Protein AF-A0A814FUT7-F1 (afdb_monomer_lite)

Sequence (110 aa):
MKNKDRQLMIMLFIQVSSITLLSLPVSVLRVYSISTMTIVKSIQRQQIEQFLGVLLNVLSLMITGSSFFLFTLTGTIFREELKRLIFKCLPMKYTNNATAVSKTRKQEAT

Secondary structure (DSSP, 8-state):
--HHHHHHHHHHHHHHHHHHHHHHHHHHHHHHHHHTTTS---HHHHHHHHHHHHHHHHHHHHHHHHHHHHHHHH-HHHHHHHHHHHHHHTT-----GGGTHHHHTTTS--

Radius of gyration: 26.71 Å; chains: 1; bounding box: 76×21×68 Å

Structure (mmCIF, N/CA/C/O backbone):
data_AF-A0A814FUT7-F1
#
_entry.id   AF-A0A814FUT7-F1
#
loop_
_atom_site.group_PDB
_atom_site.id
_atom_site.type_symbol
_atom_site.label_atom_id
_atom_site.label_alt_id
_atom_site.label_comp_id
_atom_site.label_asym_id
_atom_site.label_entity_id
_atom_site.label_seq_id
_atom_site.pdbx_PDB_ins_code
_atom_site.Cartn_x
_atom_site.Cartn_y
_atom_site.Cartn_z
_atom_site.occupancy
_atom_site.B_iso_or_equiv
_atom_site.auth_seq_id
_atom_site.auth_comp_id
_atom_site.auth_asym_id
_atom_site.auth_atom_id
_atom_site.pdbx_PDB_model_num
ATOM 1 N N . MET A 1 1 ? -9.023 -3.782 31.998 1.00 50.94 1 MET A N 1
ATOM 2 C CA . MET A 1 1 ? -9.070 -3.020 30.727 1.00 50.94 1 MET A CA 1
ATOM 3 C C . MET A 1 1 ? -10.365 -3.375 30.017 1.00 50.94 1 MET A C 1
ATOM 5 O O . MET A 1 1 ? -10.698 -4.553 29.957 1.00 50.94 1 MET A O 1
ATOM 9 N N . LYS A 1 2 ? -11.161 -2.379 29.617 1.00 62.44 2 LYS A N 1
ATOM 10 C CA . LYS A 1 2 ? -12.531 -2.591 29.125 1.00 62.44 2 LYS A CA 1
ATOM 11 C C . LYS A 1 2 ? -12.468 -3.220 27.729 1.00 62.44 2 LYS A C 1
ATOM 13 O O . LYS A 1 2 ? -11.643 -2.824 26.918 1.00 62.44 2 LYS A O 1
ATOM 18 N N . ASN A 1 3 ? -13.353 -4.170 27.421 1.00 67.25 3 ASN A N 1
ATOM 19 C CA . ASN A 1 3 ? -13.377 -4.913 26.147 1.00 67.25 3 ASN A CA 1
ATOM 20 C C . ASN A 1 3 ? -13.335 -4.029 24.877 1.00 67.25 3 ASN A C 1
ATOM 22 O O . ASN A 1 3 ? -12.862 -4.489 23.839 1.00 67.25 3 ASN A O 1
ATOM 26 N N . LYS A 1 4 ? -13.769 -2.761 24.966 1.00 66.69 4 LYS A N 1
ATOM 27 C CA . LYS A 1 4 ? -13.654 -1.766 23.884 1.00 66.69 4 LYS A CA 1
ATOM 28 C C . LYS A 1 4 ? -12.199 -1.435 23.537 1.00 66.69 4 LYS A C 1
ATOM 30 O O . LYS A 1 4 ? -11.878 -1.393 22.357 1.00 66.69 4 LYS A O 1
ATOM 35 N N . ASP A 1 5 ? -11.319 -1.284 24.526 1.00 73.75 5 ASP A N 1
ATOM 36 C CA . ASP A 1 5 ? -9.912 -0.914 24.306 1.00 73.75 5 ASP A CA 1
ATOM 37 C C . ASP A 1 5 ? -9.171 -2.021 23.546 1.00 73.75 5 ASP A C 1
ATOM 39 O O . ASP A 1 5 ? -8.411 -1.763 22.617 1.00 73.75 5 ASP A O 1
ATOM 43 N N . ARG A 1 6 ? -9.460 -3.283 23.891 1.00 76.81 6 ARG A N 1
ATOM 44 C CA . ARG A 1 6 ? -8.895 -4.462 23.222 1.00 76.81 6 ARG A CA 1
ATOM 45 C C . ARG A 1 6 ? -9.345 -4.566 21.763 1.00 76.81 6 ARG A C 1
ATOM 47 O O . ARG A 1 6 ? -8.533 -4.894 20.906 1.00 76.81 6 ARG A O 1
ATOM 54 N N . GLN A 1 7 ? -10.613 -4.284 21.469 1.00 69.88 7 GLN A N 1
ATOM 55 C CA . GLN A 1 7 ? -11.107 -4.290 20.088 1.00 69.88 7 GLN A CA 1
ATOM 56 C C . GLN A 1 7 ? -10.504 -3.161 19.255 1.00 69.88 7 GLN A C 1
ATOM 58 O O . GLN A 1 7 ? -10.109 -3.393 18.116 1.00 69.88 7 GLN A O 1
ATOM 63 N N . LEU A 1 8 ? -10.377 -1.968 19.839 1.00 72.81 8 LEU A N 1
ATOM 64 C CA . LEU A 1 8 ? -9.735 -0.826 19.192 1.00 72.81 8 LEU A CA 1
ATOM 65 C C . LEU A 1 8 ? -8.269 -1.134 18.863 1.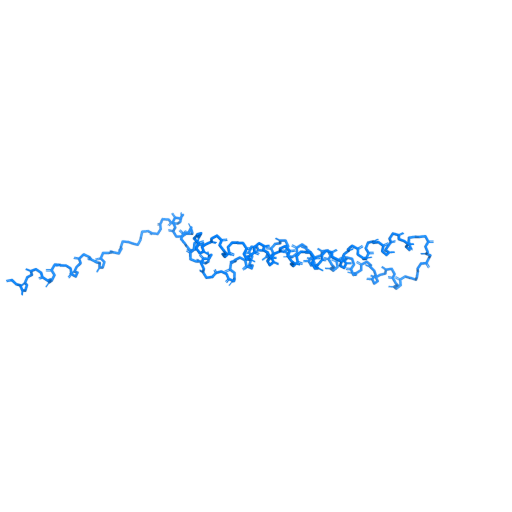00 72.81 8 LEU A C 1
ATOM 67 O O . LEU A 1 8 ? -7.813 -0.849 17.760 1.00 72.81 8 LEU A O 1
ATOM 71 N N . MET A 1 9 ? -7.560 -1.796 19.781 1.00 75.25 9 MET A N 1
ATOM 72 C CA . MET A 1 9 ? -6.161 -2.180 19.597 1.00 75.25 9 MET A CA 1
ATOM 73 C C . MET A 1 9 ? -5.977 -3.262 18.518 1.00 75.25 9 MET A C 1
ATOM 75 O O . MET A 1 9 ? -5.115 -3.116 17.6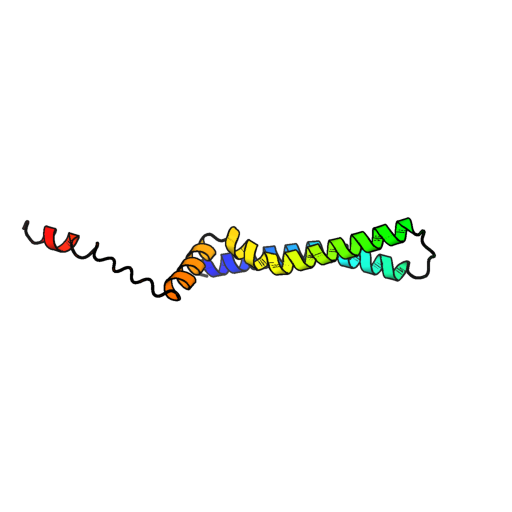55 1.00 75.25 9 MET A O 1
ATOM 79 N N . ILE A 1 10 ? -6.814 -4.311 18.511 1.00 77.62 10 ILE A N 1
ATOM 80 C CA . ILE A 1 10 ? -6.804 -5.351 17.458 1.00 77.62 10 ILE A CA 1
ATOM 81 C C . ILE A 1 10 ? -7.071 -4.725 16.090 1.00 77.62 10 ILE A C 1
ATOM 83 O O . ILE A 1 10 ? -6.451 -5.086 15.092 1.00 77.62 10 ILE A O 1
ATOM 87 N N . MET A 1 11 ? -7.980 -3.759 16.046 1.00 72.69 11 MET A N 1
ATOM 88 C CA . MET A 1 11 ? -8.321 -3.093 14.809 1.00 72.69 11 MET A CA 1
ATOM 89 C C . MET A 1 11 ? -7.172 -2.246 14.252 1.00 72.69 11 MET A C 1
ATOM 91 O O . MET A 1 11 ? -6.848 -2.340 13.067 1.00 72.69 11 MET A O 1
ATOM 95 N N . LEU A 1 12 ? -6.528 -1.467 15.118 1.00 77.31 12 LEU A N 1
ATOM 96 C CA . LEU A 1 12 ? -5.342 -0.690 14.770 1.00 77.31 12 LEU A CA 1
ATOM 97 C C . LEU A 1 12 ? -4.216 -1.608 14.285 1.00 77.31 12 LEU A C 1
ATOM 99 O O . LEU A 1 12 ? -3.549 -1.307 13.300 1.00 77.31 12 LEU A O 1
ATOM 103 N N . PHE A 1 13 ? -4.061 -2.770 14.918 1.00 79.50 13 PHE A N 1
ATOM 104 C CA . PHE A 1 13 ? -3.076 -3.770 14.525 1.00 79.50 13 PHE A CA 1
ATOM 105 C C . PHE A 1 13 ? -3.326 -4.328 13.115 1.00 79.50 13 PHE A C 1
ATOM 107 O O . PHE A 1 13 ? -2.391 -4.412 12.318 1.00 79.50 13 PHE A O 1
ATOM 114 N N . ILE A 1 14 ? -4.576 -4.660 12.771 1.00 79.88 14 ILE A N 1
ATOM 115 C CA . ILE A 1 14 ? -4.945 -5.129 11.423 1.00 79.88 14 ILE A CA 1
ATOM 116 C C . ILE A 1 14 ? -4.686 -4.038 10.378 1.00 79.88 14 ILE A C 1
ATOM 118 O O . ILE A 1 14 ? -4.142 -4.323 9.308 1.00 79.88 14 ILE A O 1
ATOM 122 N N . GLN A 1 15 ? -5.041 -2.791 10.692 1.00 79.56 15 GLN A N 1
ATOM 123 C CA .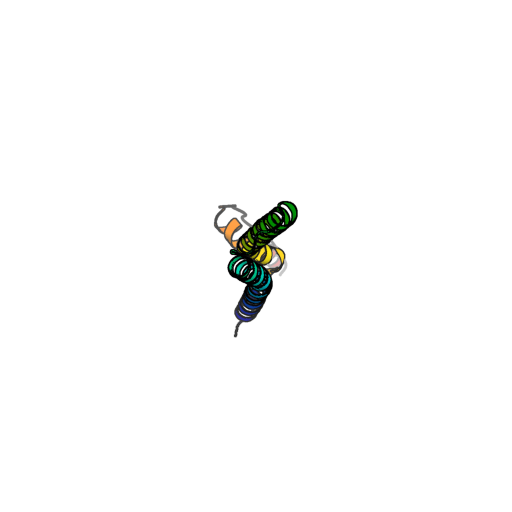 GLN A 1 15 ? -4.830 -1.653 9.802 1.00 79.56 15 GLN A CA 1
ATOM 124 C C . GLN A 1 15 ? -3.339 -1.416 9.540 1.00 79.56 15 GLN A C 1
ATOM 126 O O . GLN A 1 15 ? -2.926 -1.355 8.384 1.00 79.56 15 GLN A O 1
ATOM 131 N N . VAL A 1 16 ? -2.525 -1.342 10.597 1.00 81.44 16 VAL A N 1
ATOM 132 C CA . VAL A 1 16 ? -1.072 -1.157 10.482 1.00 81.44 16 VAL A CA 1
ATOM 133 C C . VAL A 1 16 ? -0.446 -2.318 9.712 1.00 81.44 16 VAL A C 1
ATOM 135 O O . VAL A 1 16 ? 0.288 -2.076 8.762 1.00 81.44 16 VAL A O 1
ATOM 138 N N . SER A 1 17 ? -0.808 -3.565 10.030 1.00 80.81 17 SER A N 1
ATOM 139 C CA . SER A 1 17 ? -0.287 -4.747 9.327 1.00 80.81 17 SER A CA 1
ATOM 140 C C . SER A 1 17 ? -0.619 -4.727 7.833 1.00 80.81 17 SER A C 1
ATOM 142 O O . SER A 1 17 ? 0.238 -5.015 7.000 1.00 80.81 17 SER A O 1
ATOM 144 N N . SER A 1 18 ? -1.845 -4.337 7.476 1.00 77.88 18 SER A N 1
ATOM 145 C CA . SER A 1 18 ? -2.277 -4.246 6.076 1.00 77.88 18 SER A CA 1
ATOM 146 C C . SER A 1 18 ? -1.528 -3.143 5.325 1.00 77.88 18 SER A C 1
ATOM 148 O O . SER A 1 18 ? -1.053 -3.367 4.215 1.00 77.88 18 SER A O 1
ATOM 150 N N . ILE A 1 19 ? -1.356 -1.970 5.944 1.00 82.00 19 ILE A N 1
ATOM 151 C CA . ILE A 1 19 ? -0.589 -0.861 5.361 1.00 82.00 19 ILE A CA 1
ATOM 152 C C . ILE A 1 19 ? 0.875 -1.266 5.160 1.00 82.00 19 ILE A C 1
ATOM 154 O O . ILE A 1 19 ? 1.435 -1.007 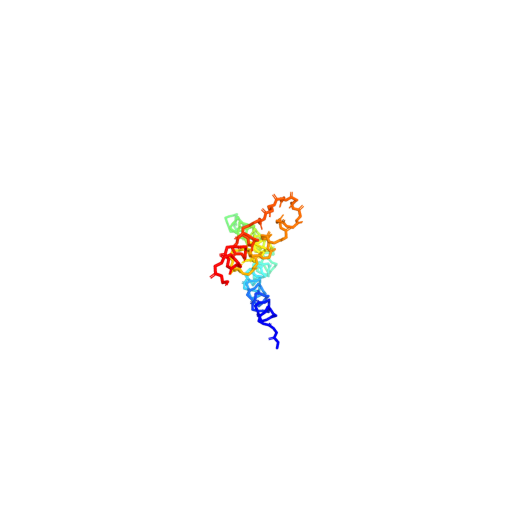4.098 1.00 82.00 19 ILE A O 1
ATOM 158 N N . THR A 1 20 ? 1.487 -1.934 6.139 1.00 83.62 20 THR A N 1
ATOM 159 C CA . THR A 1 20 ? 2.874 -2.407 6.046 1.00 83.62 20 THR A CA 1
ATOM 160 C C . THR A 1 20 ? 3.057 -3.438 4.933 1.00 83.62 20 THR A C 1
ATOM 162 O O . THR A 1 20 ? 4.033 -3.367 4.189 1.00 83.62 20 THR A O 1
ATOM 165 N N . LEU A 1 21 ? 2.118 -4.374 4.767 1.00 83.94 21 LEU A N 1
ATOM 166 C CA . LEU A 1 21 ? 2.190 -5.372 3.694 1.00 83.94 21 LEU A CA 1
ATOM 167 C C . LEU A 1 21 ? 2.051 -4.747 2.302 1.00 83.94 21 LEU A C 1
ATOM 169 O O . LEU A 1 21 ? 2.707 -5.195 1.365 1.00 83.94 21 LEU A O 1
ATOM 173 N N . LEU A 1 22 ? 1.234 -3.701 2.161 1.00 81.75 22 LEU A N 1
ATOM 174 C CA . LEU A 1 22 ? 1.008 -3.027 0.882 1.00 81.75 22 LEU A CA 1
ATOM 175 C C . LEU A 1 22 ? 2.023 -1.930 0.551 1.00 81.75 22 LEU A C 1
ATOM 177 O O . LEU A 1 22 ? 2.248 -1.648 -0.626 1.00 81.75 22 LEU A O 1
ATOM 181 N N . SER A 1 23 ? 2.694 -1.352 1.545 1.00 81.94 23 SER A N 1
ATOM 182 C CA . SER A 1 23 ? 3.787 -0.401 1.312 1.00 81.94 23 SER A CA 1
ATOM 183 C C . SER A 1 23 ? 5.068 -1.084 0.818 1.00 81.94 23 SER A C 1
ATOM 185 O O . SER A 1 23 ? 5.882 -0.461 0.129 1.00 81.94 23 SER A O 1
ATOM 187 N N . LEU A 1 24 ? 5.228 -2.376 1.114 1.00 86.75 24 LEU A N 1
ATOM 188 C CA . LEU A 1 24 ? 6.371 -3.193 0.715 1.00 86.75 24 LEU A CA 1
ATOM 189 C C . LEU A 1 24 ? 6.524 -3.298 -0.820 1.00 86.75 24 LEU A C 1
ATOM 191 O O . LEU A 1 24 ? 7.561 -2.864 -1.329 1.00 86.75 24 LEU A O 1
ATOM 195 N N . PRO A 1 25 ? 5.521 -3.762 -1.598 1.00 86.81 25 PRO A N 1
ATOM 196 C CA . PRO A 1 25 ? 5.633 -3.829 -3.059 1.00 86.81 25 PRO A CA 1
ATOM 197 C C . PRO A 1 25 ? 5.799 -2.449 -3.710 1.00 86.81 25 PRO A C 1
ATOM 199 O O . PRO A 1 25 ? 6.535 -2.319 -4.687 1.00 86.81 25 PRO A O 1
ATOM 202 N N . VAL A 1 26 ? 5.183 -1.401 -3.147 1.00 86.38 26 VAL A N 1
ATOM 203 C CA . VAL A 1 26 ? 5.357 -0.012 -3.611 1.00 86.38 26 VAL A CA 1
ATOM 204 C C . VAL A 1 26 ? 6.815 0.426 -3.477 1.00 86.38 26 VAL A C 1
ATOM 206 O O . VAL A 1 26 ? 7.388 1.003 -4.404 1.00 86.38 26 VAL A O 1
ATOM 209 N N . SER A 1 27 ? 7.4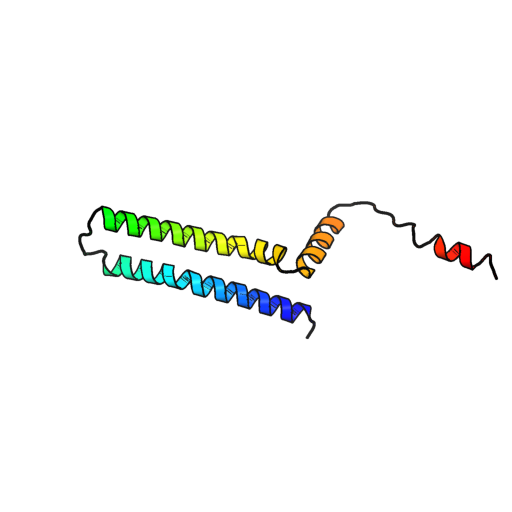25 0.138 -2.327 1.00 87.50 27 SER A N 1
ATOM 210 C CA . SER A 1 27 ? 8.811 0.508 -2.039 1.00 87.50 27 SER A CA 1
ATOM 211 C C . SER A 1 27 ? 9.783 -0.250 -2.939 1.00 87.50 27 SER A C 1
ATOM 213 O O . SER A 1 27 ? 10.672 0.364 -3.525 1.00 87.50 27 SER A O 1
ATOM 215 N N . VAL A 1 28 ? 9.570 -1.558 -3.126 1.00 90.81 28 VAL A N 1
ATOM 216 C CA . VAL A 1 28 ? 10.383 -2.388 -4.029 1.00 90.81 28 VAL A CA 1
ATOM 217 C C . VAL A 1 28 ? 10.314 -1.870 -5.465 1.00 90.81 28 VAL A C 1
ATOM 219 O O . VAL A 1 28 ? 11.356 -1.712 -6.099 1.00 90.81 28 VAL A O 1
ATOM 222 N N . LEU A 1 29 ? 9.120 -1.531 -5.968 1.00 88.50 29 LEU A N 1
ATOM 223 C CA . LEU A 1 29 ? 8.964 -0.984 -7.318 1.00 88.50 29 LEU A CA 1
ATOM 224 C C . LEU A 1 29 ? 9.676 0.367 -7.478 1.00 88.50 29 LEU A C 1
ATOM 226 O O . LEU A 1 29 ? 10.320 0.603 -8.499 1.00 88.50 29 LEU A O 1
ATOM 230 N N . ARG A 1 30 ? 9.600 1.252 -6.474 1.00 87.12 30 ARG A N 1
ATOM 231 C CA . ARG A 1 30 ? 10.311 2.540 -6.511 1.00 87.12 30 ARG A CA 1
ATOM 232 C C . ARG A 1 30 ? 11.822 2.366 -6.507 1.00 87.12 30 ARG A C 1
ATOM 234 O O . ARG A 1 30 ? 12.492 2.995 -7.320 1.00 87.12 30 ARG A O 1
ATOM 241 N N . VAL A 1 31 ? 12.350 1.516 -5.628 1.00 91.81 31 VAL A N 1
ATOM 242 C CA . VAL A 1 31 ? 13.789 1.218 -5.581 1.00 91.81 31 VAL A CA 1
ATOM 243 C C . VAL A 1 31 ? 14.239 0.643 -6.920 1.00 91.81 31 VAL A C 1
ATOM 245 O O . VAL A 1 31 ? 15.192 1.145 -7.507 1.00 91.81 31 VAL A O 1
ATOM 248 N N . TYR A 1 32 ? 13.493 -0.324 -7.458 1.00 88.56 32 TYR A N 1
ATOM 249 C CA . TYR A 1 32 ? 13.757 -0.890 -8.775 1.00 88.56 32 TYR A CA 1
ATOM 250 C C . TYR A 1 32 ? 13.771 0.181 -9.875 1.00 88.56 32 TYR A C 1
ATOM 252 O O . TYR A 1 32 ? 14.711 0.233 -10.669 1.00 88.56 32 TYR A O 1
ATOM 260 N N . SER A 1 33 ? 12.775 1.071 -9.899 1.00 86.06 33 SER A N 1
ATOM 261 C CA . SER A 1 33 ? 12.687 2.164 -10.872 1.00 86.06 33 SER A CA 1
ATOM 262 C C . SER A 1 33 ? 13.868 3.131 -10.778 1.00 86.06 33 SER A C 1
ATOM 264 O O . SER A 1 33 ? 14.356 3.570 -11.814 1.00 86.06 33 SER A O 1
ATOM 266 N N . ILE A 1 34 ? 14.335 3.456 -9.568 1.00 87.75 34 ILE A N 1
ATOM 267 C CA . ILE A 1 34 ? 15.481 4.351 -9.351 1.00 87.75 34 ILE A CA 1
ATOM 268 C C . ILE A 1 34 ? 16.779 3.668 -9.797 1.00 87.75 34 ILE A C 1
ATOM 270 O O . ILE A 1 34 ? 17.550 4.249 -10.557 1.00 87.75 34 ILE A O 1
ATOM 274 N N . SER A 1 35 ? 17.004 2.415 -9.391 1.00 88.75 35 SER A N 1
ATOM 275 C CA . SER A 1 35 ? 18.216 1.663 -9.746 1.00 88.75 35 SER A CA 1
ATOM 276 C C . SER A 1 35 ? 18.345 1.396 -11.245 1.00 88.75 35 SER A C 1
ATOM 278 O O . SER A 1 35 ? 19.451 1.246 -11.751 1.00 88.75 35 SER A O 1
ATOM 280 N N . THR A 1 36 ? 17.226 1.333 -11.965 1.00 87.81 36 THR A N 1
ATOM 281 C CA . THR A 1 36 ? 17.198 1.053 -13.408 1.00 87.81 36 THR A CA 1
ATOM 282 C C . THR A 1 36 ? 16.924 2.293 -14.260 1.00 87.81 36 THR A C 1
ATOM 284 O O . THR A 1 36 ? 16.674 2.165 -15.456 1.00 87.81 36 THR A O 1
ATOM 287 N N . MET A 1 37 ? 16.992 3.491 -13.670 1.00 82.19 37 MET A N 1
ATOM 288 C CA . MET A 1 37 ? 16.680 4.755 -14.345 1.00 82.19 37 MET A CA 1
ATOM 289 C C . MET A 1 37 ? 17.675 5.104 -15.465 1.00 82.19 37 MET A C 1
ATOM 291 O O . MET A 1 37 ? 17.309 5.766 -16.430 1.00 82.19 37 MET A O 1
ATOM 295 N N . THR A 1 38 ? 18.922 4.642 -15.359 1.00 85.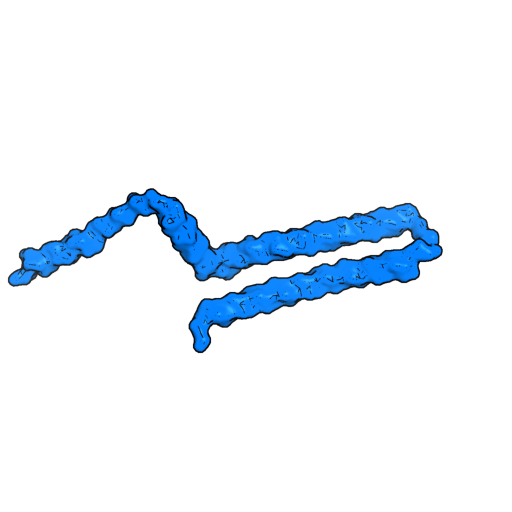12 38 THR A N 1
ATOM 296 C CA . THR A 1 38 ? 19.982 4.869 -16.357 1.00 85.12 38 THR A CA 1
ATOM 297 C C . THR A 1 38 ? 20.016 3.813 -17.462 1.00 85.12 38 THR A C 1
ATOM 299 O O . THR A 1 38 ? 20.767 3.952 -18.426 1.00 85.12 38 THR A O 1
ATOM 302 N N . ILE A 1 39 ? 19.213 2.753 -17.343 1.00 87.38 39 ILE A N 1
ATOM 303 C CA . ILE A 1 39 ? 19.167 1.655 -18.307 1.00 87.38 39 ILE A CA 1
ATOM 304 C C . ILE A 1 39 ? 18.069 1.956 -19.328 1.00 87.38 39 ILE A C 1
ATOM 306 O O . ILE A 1 39 ? 16.916 2.173 -18.961 1.00 87.38 39 ILE A O 1
ATOM 310 N N . VAL A 1 40 ? 18.407 1.924 -20.619 1.00 82.38 40 VAL A N 1
ATOM 311 C CA . VAL A 1 40 ? 17.418 2.059 -21.698 1.00 82.38 40 VAL A CA 1
ATOM 312 C C . VAL A 1 40 ? 16.514 0.823 -21.697 1.00 82.38 40 VAL A C 1
ATOM 314 O O . VAL A 1 40 ? 16.967 -0.297 -21.932 1.00 82.38 40 VAL A O 1
ATOM 317 N N . LYS A 1 41 ? 15.228 1.022 -21.399 1.00 82.19 41 LYS A N 1
ATOM 318 C CA . LYS A 1 41 ? 14.211 -0.038 -21.356 1.00 82.19 41 LYS A CA 1
ATOM 319 C C . LYS A 1 41 ? 13.409 -0.069 -22.652 1.00 82.19 41 LYS A C 1
ATOM 321 O O . LYS A 1 41 ? 13.245 0.948 -23.318 1.00 82.19 41 LYS A O 1
ATOM 326 N N . SER A 1 42 ? 12.859 -1.234 -22.987 1.00 87.62 42 SER A N 1
ATOM 327 C CA . SER A 1 42 ? 11.871 -1.328 -24.062 1.00 87.62 42 SER A CA 1
ATOM 328 C C . SER A 1 42 ? 10.580 -0.599 -23.674 1.00 87.62 42 SER A C 1
ATOM 330 O O . SER A 1 42 ? 10.199 -0.564 -22.500 1.00 87.62 42 SER A O 1
ATOM 332 N N . ILE A 1 43 ? 9.872 -0.067 -24.674 1.00 87.56 43 ILE A N 1
ATOM 333 C CA . ILE A 1 43 ? 8.604 0.665 -24.496 1.00 87.56 43 ILE A CA 1
ATOM 334 C C . ILE A 1 43 ? 7.587 -0.180 -23.711 1.00 87.56 43 ILE A C 1
ATOM 336 O O . ILE A 1 43 ? 6.951 0.311 -22.781 1.00 87.56 43 ILE A O 1
ATOM 340 N N . GLN A 1 44 ? 7.492 -1.476 -24.021 1.00 88.62 44 GLN A N 1
ATOM 341 C CA . GLN A 1 44 ? 6.600 -2.410 -23.325 1.00 88.62 44 GLN A CA 1
ATOM 342 C C . GLN A 1 44 ? 6.934 -2.537 -21.832 1.00 88.62 44 GLN A C 1
ATOM 344 O O . GLN A 1 44 ? 6.040 -2.524 -20.988 1.00 88.62 44 GLN A O 1
ATOM 349 N N . ARG A 1 45 ? 8.223 -2.625 -21.482 1.00 83.94 45 ARG A N 1
ATOM 350 C CA . ARG A 1 45 ? 8.659 -2.762 -20.086 1.00 83.94 45 ARG A CA 1
ATOM 351 C C . ARG A 1 45 ? 8.363 -1.496 -19.285 1.00 83.94 45 ARG A C 1
ATOM 353 O O . ARG A 1 45 ? 7.906 -1.585 -18.150 1.00 83.94 45 ARG A O 1
ATOM 360 N N . GLN A 1 46 ? 8.547 -0.330 -19.900 1.00 86.50 46 GLN A N 1
ATOM 361 C CA . GLN A 1 46 ? 8.214 0.954 -19.290 1.00 86.50 46 GLN A CA 1
ATOM 362 C C . GLN A 1 46 ? 6.703 1.105 -19.044 1.00 86.50 46 GLN A C 1
ATOM 364 O O . GLN A 1 46 ? 6.303 1.577 -17.981 1.00 86.50 46 GLN A O 1
ATOM 369 N N . GLN A 1 47 ? 5.861 0.653 -19.979 1.00 88.25 47 GLN A N 1
ATOM 370 C CA . GLN A 1 47 ? 4.403 0.661 -19.811 1.00 88.25 47 GLN A CA 1
ATOM 371 C C . GLN A 1 47 ? 3.941 -0.252 -18.668 1.00 88.25 47 GLN A C 1
ATOM 373 O O . GLN A 1 47 ? 3.101 0.156 -17.866 1.00 88.25 47 GLN A O 1
ATOM 378 N N . ILE A 1 48 ? 4.509 -1.458 -18.553 1.00 88.50 48 ILE A N 1
ATOM 379 C CA . ILE A 1 48 ? 4.186 -2.395 -17.464 1.00 88.50 48 ILE A CA 1
ATOM 380 C C . ILE A 1 48 ? 4.550 -1.791 -16.105 1.00 88.50 48 ILE A C 1
ATOM 382 O O . ILE A 1 48 ? 3.744 -1.835 -15.179 1.00 88.50 48 ILE A O 1
ATOM 386 N N . GLU A 1 49 ? 5.737 -1.196 -15.979 1.00 86.88 49 GLU A N 1
ATOM 387 C CA . GLU A 1 49 ? 6.178 -0.564 -14.731 1.00 86.88 49 GLU A CA 1
ATOM 388 C C . GLU A 1 49 ? 5.292 0.622 -14.332 1.00 86.88 49 GLU A C 1
ATOM 390 O O . GLU A 1 49 ? 4.920 0.745 -13.164 1.00 86.88 49 GLU A O 1
ATOM 395 N N . GLN A 1 50 ? 4.909 1.468 -15.294 1.00 87.81 50 GLN A N 1
ATOM 396 C CA . GLN A 1 50 ? 3.991 2.579 -15.042 1.00 87.81 50 GLN A CA 1
ATOM 397 C C . GLN A 1 50 ? 2.604 2.089 -14.624 1.00 87.81 50 GLN A C 1
ATOM 399 O O . GLN A 1 50 ? 2.045 2.600 -13.654 1.00 87.81 50 GLN A O 1
ATOM 404 N N . PHE A 1 51 ? 2.069 1.071 -15.303 1.00 90.44 51 PHE A N 1
ATOM 405 C CA . PHE A 1 51 ? 0.793 0.463 -14.936 1.00 90.44 51 PHE A CA 1
ATOM 406 C C . PHE A 1 51 ? 0.836 -0.116 -13.518 1.00 90.44 51 PHE A C 1
ATOM 408 O O . PHE A 1 51 ? -0.044 0.177 -12.709 1.00 90.44 51 PHE A O 1
ATOM 415 N N . LEU A 1 52 ? 1.888 -0.874 -13.186 1.00 88.69 52 LEU A N 1
ATOM 416 C CA . LEU A 1 52 ? 2.073 -1.447 -11.853 1.00 88.69 52 LEU A CA 1
ATOM 417 C C . LEU A 1 52 ? 2.184 -0.350 -10.785 1.00 88.69 52 LEU A C 1
ATOM 419 O O . LEU A 1 52 ? 1.594 -0.465 -9.712 1.00 88.69 52 LEU A O 1
ATOM 423 N N . GLY A 1 53 ? 2.897 0.736 -11.093 1.00 86.81 53 GLY A N 1
ATOM 424 C CA . GLY A 1 53 ? 3.037 1.890 -10.211 1.00 86.81 53 GLY A CA 1
ATOM 425 C C . GLY A 1 53 ? 1.702 2.569 -9.921 1.00 86.81 53 GLY A C 1
ATOM 426 O O . GLY A 1 53 ? 1.386 2.816 -8.758 1.00 86.81 53 GLY A O 1
ATOM 427 N N . VAL A 1 54 ? 0.892 2.822 -10.952 1.00 89.50 54 VAL A N 1
ATOM 428 C CA . VAL A 1 54 ? -0.449 3.408 -10.795 1.00 89.50 54 VAL A CA 1
ATOM 429 C C . VAL A 1 54 ? -1.369 2.464 -10.023 1.00 89.50 54 VAL A C 1
ATOM 431 O O . VAL A 1 54 ? -2.029 2.902 -9.083 1.00 89.50 54 VAL A O 1
ATOM 434 N N . LEU A 1 55 ? -1.371 1.171 -10.357 1.00 88.50 55 LEU A N 1
ATOM 435 C CA . LEU A 1 55 ? -2.197 0.160 -9.698 1.00 88.50 55 LEU A CA 1
ATOM 436 C C . LEU A 1 55 ? -1.907 0.081 -8.195 1.00 88.50 55 LEU A C 1
ATOM 438 O O . LEU A 1 55 ? -2.827 0.153 -7.381 1.00 88.50 55 LEU A O 1
ATOM 442 N N . LEU A 1 56 ? -0.630 -0.019 -7.818 1.00 87.56 56 LEU A N 1
ATOM 443 C CA . LEU A 1 56 ? -0.223 -0.073 -6.414 1.00 87.56 56 LEU A CA 1
ATOM 444 C C . LEU A 1 56 ? -0.557 1.226 -5.667 1.00 87.56 56 LEU A C 1
ATOM 446 O O . LEU A 1 56 ? -0.932 1.186 -4.495 1.00 87.56 56 LEU A O 1
ATOM 450 N N . ASN A 1 57 ? -0.467 2.374 -6.340 1.00 85.50 57 ASN A N 1
ATOM 451 C CA . ASN A 1 57 ? -0.803 3.662 -5.742 1.00 85.50 57 ASN A CA 1
ATOM 452 C C . ASN A 1 57 ? -2.315 3.794 -5.481 1.00 85.50 57 ASN A C 1
ATOM 454 O O . ASN A 1 57 ? -2.723 4.202 -4.394 1.00 85.50 57 ASN A O 1
ATOM 458 N N . VAL A 1 58 ? -3.151 3.370 -6.437 1.00 86.31 58 VAL A N 1
ATOM 459 C CA . VAL A 1 58 ? -4.613 3.297 -6.267 1.00 86.31 58 VAL A CA 1
ATOM 460 C C . VAL A 1 58 ? -4.977 2.346 -5.129 1.00 86.31 58 VAL A C 1
ATOM 462 O O . VAL A 1 58 ? -5.810 2.687 -4.292 1.00 86.31 58 VAL A O 1
ATOM 465 N N . LEU A 1 59 ? -4.318 1.189 -5.047 1.00 82.56 59 LEU A N 1
ATOM 466 C CA . LEU A 1 59 ? -4.559 0.209 -3.990 1.00 82.56 59 LEU A CA 1
ATOM 467 C C . LEU A 1 59 ? -4.225 0.782 -2.601 1.00 82.56 59 LEU A C 1
ATOM 469 O O . LEU A 1 59 ? -5.012 0.640 -1.668 1.00 82.56 59 LEU A O 1
ATOM 473 N N . SER A 1 60 ? -3.111 1.510 -2.483 1.00 81.19 60 SER A N 1
ATOM 474 C CA . SER A 1 60 ? -2.708 2.204 -1.251 1.00 81.19 60 SER A CA 1
ATOM 475 C C . SER A 1 60 ? -3.713 3.289 -0.822 1.00 81.19 60 SER A C 1
ATOM 477 O O . SER A 1 60 ? -4.122 3.361 0.343 1.00 81.19 60 SER A O 1
ATOM 479 N N . LEU A 1 61 ? -4.200 4.091 -1.775 1.00 80.06 61 LEU A N 1
ATOM 480 C CA . LEU A 1 61 ? -5.260 5.081 -1.542 1.00 80.06 61 LEU A CA 1
ATOM 481 C C . LEU A 1 61 ? -6.567 4.420 -1.085 1.00 80.06 61 LEU A C 1
ATOM 483 O O . LEU A 1 61 ? -7.194 4.886 -0.130 1.00 80.06 61 LEU A O 1
ATOM 487 N N . MET A 1 62 ? -6.944 3.302 -1.714 1.00 76.44 62 MET A N 1
ATOM 488 C CA . MET A 1 62 ? -8.129 2.536 -1.330 1.00 76.44 62 MET A CA 1
ATOM 489 C C . MET A 1 62 ? -8.026 2.016 0.102 1.00 76.44 62 MET A C 1
ATOM 491 O O . MET A 1 62 ? -9.013 2.106 0.814 1.00 76.44 62 MET A O 1
ATOM 495 N N . ILE A 1 63 ? -6.863 1.545 0.561 1.00 74.56 63 ILE A N 1
ATOM 496 C CA . ILE A 1 63 ? -6.670 1.060 1.944 1.00 74.56 63 ILE A CA 1
ATOM 497 C C . ILE A 1 63 ? -6.800 2.177 2.977 1.00 74.56 63 ILE A C 1
ATOM 499 O O . ILE A 1 63 ? -7.391 2.011 4.052 1.00 74.56 63 ILE A O 1
ATOM 503 N N . THR A 1 64 ? -6.267 3.346 2.634 1.00 73.06 64 THR A N 1
ATOM 504 C CA . THR A 1 64 ? -6.353 4.532 3.486 1.00 73.06 64 THR A CA 1
ATOM 505 C C . THR A 1 64 ? -7.818 4.945 3.685 1.00 73.06 64 THR A C 1
ATOM 507 O O . THR A 1 64 ? -8.233 5.220 4.810 1.00 73.06 64 THR A O 1
ATOM 510 N N . GLY A 1 65 ? -8.638 4.890 2.625 1.00 71.19 65 GLY A N 1
ATOM 511 C CA . GLY A 1 65 ? -10.084 5.144 2.702 1.00 71.19 65 GLY A CA 1
ATOM 512 C C . GLY A 1 65 ? -10.914 3.966 3.233 1.00 71.19 65 GLY A C 1
ATOM 513 O O . GLY A 1 65 ? -11.934 4.162 3.896 1.00 71.19 65 GLY A O 1
ATOM 514 N N . SER A 1 66 ? -10.476 2.728 2.995 1.00 65.69 66 SER A N 1
ATOM 515 C CA . SER A 1 66 ? -11.191 1.519 3.400 1.00 65.69 66 SER A CA 1
ATOM 516 C C . SER A 1 66 ? -11.048 1.240 4.877 1.00 65.69 66 SER A C 1
ATOM 518 O O . SER A 1 66 ? -11.874 0.505 5.393 1.00 65.69 66 SER A O 1
ATOM 520 N N . SER A 1 67 ? -10.066 1.824 5.570 1.00 63.34 67 SER A N 1
ATOM 521 C CA . SER A 1 67 ? -9.954 1.724 7.026 1.00 63.34 67 SER A CA 1
ATOM 522 C C . SER A 1 67 ? -11.313 2.041 7.661 1.00 63.34 67 SER A C 1
ATOM 524 O O . SER A 1 67 ? -11.855 1.195 8.364 1.00 63.34 67 SER A O 1
ATOM 526 N N . PHE A 1 68 ? -11.958 3.154 7.281 1.00 60.75 68 PHE A N 1
ATOM 527 C CA . PHE A 1 68 ? -13.315 3.531 7.719 1.00 60.75 68 PHE A CA 1
ATOM 528 C C . PHE A 1 68 ? -14.407 2.505 7.354 1.00 60.75 68 PHE A C 1
ATOM 530 O O . PHE A 1 68 ? -15.298 2.206 8.155 1.00 60.75 68 PHE A O 1
ATOM 537 N N . PHE A 1 69 ? -14.341 1.919 6.159 1.00 59.84 69 PHE A N 1
ATOM 538 C CA . PHE A 1 69 ? -15.294 0.889 5.736 1.00 59.84 69 PHE A CA 1
ATOM 539 C C . PHE A 1 69 ? -15.077 -0.440 6.454 1.00 59.84 69 PHE A C 1
ATOM 541 O O . PHE A 1 69 ? -16.049 -1.081 6.829 1.00 59.84 69 PHE A O 1
ATOM 548 N N . LEU A 1 70 ? -13.833 -0.823 6.722 1.00 60.19 70 LEU A N 1
ATOM 549 C CA . LEU A 1 70 ? -13.448 -1.990 7.504 1.00 60.19 70 LEU A CA 1
ATOM 550 C C . LEU A 1 70 ? -13.858 -1.783 8.975 1.00 60.19 70 LEU A C 1
ATOM 552 O O . LEU A 1 70 ? -14.370 -2.724 9.582 1.00 60.19 70 LEU A O 1
ATOM 556 N N . PHE A 1 71 ? -13.764 -0.545 9.503 1.00 59.00 71 PHE A N 1
ATOM 557 C CA . PHE A 1 71 ? -14.326 -0.111 10.804 1.00 59.00 71 PHE A CA 1
ATOM 558 C C . PHE A 1 71 ? -15.845 -0.321 10.836 1.00 59.00 71 PHE A C 1
ATOM 560 O O . PHE A 1 71 ? -16.377 -0.882 11.793 1.00 59.00 71 PHE A O 1
ATOM 567 N N . THR A 1 72 ? -16.539 0.047 9.758 1.00 56.88 72 THR A N 1
ATOM 568 C CA . THR A 1 72 ? -18.005 -0.035 9.667 1.00 56.88 72 THR A CA 1
ATOM 569 C C . THR A 1 72 ? -18.524 -1.449 9.376 1.00 56.88 72 THR A C 1
ATOM 571 O O . THR A 1 72 ? -19.575 -1.849 9.885 1.00 56.88 72 THR A O 1
ATOM 574 N N . LEU A 1 73 ? -17.805 -2.244 8.579 1.00 54.16 73 LEU A N 1
ATOM 575 C CA . LEU A 1 73 ? -18.222 -3.591 8.192 1.00 54.16 73 LEU A CA 1
ATOM 576 C C . LEU A 1 73 ? -17.885 -4.647 9.248 1.00 54.16 73 LEU A C 1
ATOM 578 O O . LEU A 1 73 ? -18.725 -5.518 9.468 1.00 54.16 73 LEU A O 1
ATOM 582 N N . THR A 1 74 ? -16.720 -4.557 9.898 1.00 57.12 74 THR A N 1
ATOM 583 C CA . THR A 1 74 ? -16.171 -5.628 10.757 1.00 57.12 74 THR A CA 1
ATOM 584 C C . THR A 1 74 ? -16.573 -5.475 12.228 1.00 57.12 74 THR A C 1
ATOM 586 O O . THR A 1 74 ? -16.678 -6.462 12.951 1.00 57.12 74 THR A O 1
ATOM 589 N N . GLY A 1 75 ? -16.850 -4.251 12.690 1.00 56.00 75 GLY A N 1
ATOM 590 C CA . GLY A 1 75 ? -17.277 -3.995 14.065 1.00 56.00 75 GLY A CA 1
ATOM 591 C C . GLY A 1 75 ? -18.799 -3.949 14.209 1.00 56.00 75 GLY A C 1
ATOM 592 O O . GLY A 1 75 ? -19.409 -2.920 13.923 1.00 56.00 75 GLY A O 1
ATOM 593 N N . THR A 1 76 ? -19.428 -4.998 14.748 1.00 58.31 76 THR A N 1
ATOM 594 C CA . THR A 1 76 ? -20.839 -4.940 15.201 1.00 58.31 76 THR A CA 1
ATOM 595 C C . THR A 1 76 ? -21.064 -3.799 16.200 1.00 58.31 76 THR A C 1
ATOM 597 O O . THR A 1 76 ? -22.067 -3.093 16.121 1.00 58.31 76 THR A O 1
ATOM 600 N N . ILE A 1 77 ? -20.072 -3.543 17.055 1.00 60.47 77 ILE A N 1
ATOM 601 C CA . ILE A 1 77 ? -20.061 -2.446 18.034 1.00 60.47 77 ILE A CA 1
ATOM 602 C C . ILE A 1 77 ? -19.936 -1.071 17.365 1.00 60.47 77 ILE A C 1
ATOM 604 O O . ILE A 1 77 ? -20.576 -0.120 17.805 1.00 60.47 77 ILE A O 1
ATOM 608 N N . PHE A 1 78 ? -19.175 -0.948 16.271 1.00 58.41 78 PHE A N 1
ATOM 609 C CA . PHE A 1 78 ? -19.089 0.318 15.539 1.00 58.41 78 PHE A CA 1
ATOM 610 C C . PHE A 1 78 ? -20.402 0.631 14.816 1.00 58.41 78 PHE A C 1
ATOM 612 O O . PHE A 1 78 ? -20.826 1.779 14.810 1.00 58.41 78 PHE A O 1
ATOM 619 N N . ARG A 1 79 ? -21.110 -0.378 14.285 1.00 62.47 79 ARG A N 1
ATOM 620 C CA . ARG A 1 79 ? -22.455 -0.185 13.712 1.00 62.47 79 ARG A CA 1
ATOM 621 C C . ARG A 1 79 ? -23.471 0.275 14.754 1.00 62.47 79 ARG A C 1
ATOM 623 O O . ARG A 1 79 ? -24.314 1.107 14.430 1.00 62.47 79 ARG A O 1
ATOM 630 N N . GLU A 1 80 ? -23.413 -0.241 15.981 1.00 62.75 80 GLU A N 1
ATOM 631 C CA . GLU A 1 80 ? -24.277 0.230 17.070 1.00 62.75 80 GLU A CA 1
ATOM 632 C C . GLU A 1 80 ? -23.957 1.666 17.487 1.00 62.75 80 GLU A C 1
ATOM 634 O O . GLU A 1 80 ? -24.878 2.465 17.632 1.00 62.75 80 GLU A O 1
ATOM 639 N N . GLU A 1 81 ? -22.679 2.026 17.618 1.00 64.69 81 GLU A N 1
ATOM 640 C CA . GLU A 1 81 ? -22.282 3.397 17.963 1.00 64.69 81 GLU A CA 1
ATOM 641 C C . GLU A 1 81 ? -22.547 4.383 16.816 1.00 64.69 81 GLU A C 1
ATOM 643 O O . GLU A 1 81 ? -22.997 5.497 17.067 1.00 64.69 81 GLU A O 1
ATOM 648 N N . LEU A 1 82 ? -22.366 3.974 15.556 1.00 64.56 82 LEU A N 1
ATOM 649 C CA . LEU A 1 82 ? -22.710 4.770 14.376 1.00 64.56 82 LEU A CA 1
ATOM 650 C C . LEU A 1 82 ? -24.224 4.988 14.290 1.00 64.56 82 LEU A C 1
ATOM 652 O O . LEU A 1 82 ? -24.669 6.116 14.099 1.00 64.56 82 LEU A O 1
ATOM 656 N N . LYS A 1 83 ? -25.027 3.934 14.505 1.00 68.88 83 LYS A N 1
ATOM 657 C CA . LYS A 1 83 ? -26.482 4.067 14.658 1.00 68.88 83 LYS A CA 1
ATOM 658 C C . LYS A 1 83 ? -26.794 5.041 15.785 1.00 68.88 83 LYS A C 1
ATOM 660 O O . LYS A 1 83 ? -27.574 5.958 15.581 1.00 68.88 83 LYS A O 1
ATOM 665 N N . ARG A 1 84 ? -26.159 4.905 16.949 1.00 69.31 84 ARG A N 1
ATOM 666 C CA . ARG A 1 84 ? -26.381 5.798 18.091 1.00 69.31 84 ARG A CA 1
ATOM 667 C C . ARG A 1 84 ? -26.021 7.247 17.774 1.00 69.31 84 ARG A C 1
ATOM 669 O O . ARG A 1 84 ? -26.760 8.133 18.176 1.00 69.31 84 ARG A O 1
ATOM 676 N N . LEU A 1 85 ? -24.938 7.496 17.043 1.00 69.75 85 LEU A N 1
ATOM 677 C CA . LEU A 1 85 ? -24.525 8.830 16.611 1.00 69.75 85 LEU A CA 1
ATOM 678 C C . LEU A 1 85 ? -25.537 9.424 15.619 1.00 69.75 85 LEU A C 1
ATOM 680 O O . LEU A 1 85 ? -26.002 10.543 15.814 1.00 69.75 85 LEU A O 1
ATOM 684 N N . ILE A 1 86 ? -25.941 8.648 14.609 1.00 74.88 86 ILE A N 1
ATOM 685 C CA . ILE A 1 86 ? -26.905 9.057 13.578 1.00 74.88 86 ILE A CA 1
ATOM 686 C C . ILE A 1 86 ? -28.297 9.293 14.188 1.00 74.88 86 ILE A C 1
ATOM 688 O O . ILE A 1 86 ? -28.901 10.332 13.942 1.00 74.88 86 ILE A O 1
ATOM 692 N N . PHE A 1 87 ? -28.787 8.389 15.042 1.00 67.25 87 PHE A N 1
ATOM 693 C CA . PHE A 1 87 ? -30.087 8.505 15.718 1.00 67.25 87 PHE A CA 1
ATOM 694 C C . PHE A 1 87 ? -30.108 9.533 16.856 1.00 67.25 87 PHE A C 1
ATOM 696 O O . PHE A 1 87 ? -31.186 9.953 17.258 1.00 67.25 87 PHE A O 1
ATOM 703 N N . LYS A 1 88 ? -28.953 9.939 17.396 1.00 64.12 88 LYS A N 1
ATOM 704 C CA . LYS A 1 88 ? -28.863 11.021 18.391 1.00 64.12 88 LYS A CA 1
ATOM 705 C C . LYS A 1 88 ? -28.730 12.397 17.735 1.00 64.12 88 LYS A C 1
ATOM 707 O O . LYS A 1 88 ? -29.116 13.389 18.343 1.00 64.12 88 LYS A O 1
ATOM 712 N N . CYS A 1 89 ? -28.187 12.457 16.518 1.00 53.53 89 CYS A N 1
ATOM 713 C CA . CYS A 1 89 ? -28.048 13.692 15.746 1.00 53.53 89 CYS A CA 1
ATOM 714 C C . CYS A 1 89 ? -29.290 13.984 14.881 1.00 53.53 89 CYS A C 1
ATOM 716 O O . CYS A 1 89 ? -29.628 15.143 14.665 1.00 53.53 89 CYS A O 1
ATOM 718 N N . LEU A 1 90 ? -30.029 12.952 14.458 1.00 55.28 90 LEU A N 1
ATOM 719 C CA . LEU A 1 90 ? -31.385 13.103 13.930 1.00 55.28 90 LEU A CA 1
ATOM 720 C C . LEU A 1 90 ? -32.368 13.196 15.106 1.00 55.28 90 LEU A C 1
ATOM 722 O O . LEU A 1 90 ? -32.465 12.235 15.868 1.00 55.28 90 LEU A O 1
ATOM 726 N N . PRO A 1 91 ? -33.141 14.285 15.272 1.00 48.38 91 PRO A N 1
ATOM 727 C CA . PRO A 1 91 ? -34.208 14.347 16.264 1.00 48.38 91 PRO A CA 1
ATOM 728 C C . PRO A 1 91 ? -35.390 13.478 15.809 1.00 48.38 91 PRO A C 1
ATOM 730 O O . PRO A 1 91 ? -36.470 13.970 15.493 1.00 48.38 91 PRO A O 1
ATOM 733 N N . MET A 1 92 ? -35.205 12.161 15.763 1.00 51.94 92 MET A N 1
ATOM 734 C CA . MET A 1 92 ? -36.317 11.230 15.644 1.00 51.94 92 MET A CA 1
ATOM 735 C C . MET A 1 92 ? -36.942 11.086 17.027 1.00 51.94 92 MET A C 1
ATOM 737 O O . MET A 1 92 ? -36.512 10.286 17.858 1.00 51.94 92 MET A O 1
ATOM 741 N N . LYS A 1 93 ? -37.974 11.909 17.258 1.00 47.12 93 LYS A N 1
ATOM 742 C CA . LYS A 1 93 ? -39.005 11.703 18.278 1.00 47.12 93 LYS A CA 1
ATOM 743 C C . LYS A 1 93 ? -39.570 10.287 18.127 1.00 47.12 93 LYS A C 1
ATOM 745 O O . LYS A 1 93 ? -40.551 10.084 17.421 1.00 47.12 93 LYS A O 1
ATOM 750 N N . TYR A 1 94 ? -38.979 9.310 18.803 1.00 48.59 94 TYR A N 1
ATOM 751 C CA . TYR A 1 94 ? -39.644 8.040 19.055 1.00 48.59 94 TYR A CA 1
ATOM 752 C C . TYR A 1 94 ? -39.892 7.909 20.550 1.00 48.59 94 TYR A C 1
ATOM 754 O O . TYR A 1 94 ? -39.110 7.341 21.312 1.00 48.59 94 TYR A O 1
ATOM 762 N N . THR A 1 95 ? -41.000 8.517 20.966 1.00 46.59 95 THR A N 1
ATOM 763 C CA . THR A 1 95 ? -41.602 8.338 22.281 1.00 46.59 95 THR A CA 1
ATOM 764 C C . THR A 1 95 ? -42.040 6.880 22.415 1.00 46.59 95 THR A C 1
ATOM 766 O O . THR A 1 95 ? -43.124 6.503 21.980 1.00 46.59 95 THR A O 1
ATOM 769 N N . ASN A 1 96 ? -41.203 6.039 23.021 1.00 41.03 96 ASN A N 1
ATOM 770 C CA . ASN A 1 96 ? -41.609 4.705 23.457 1.00 41.03 96 ASN A CA 1
ATOM 771 C C . ASN A 1 96 ? -42.421 4.825 24.758 1.00 41.03 96 ASN A C 1
ATOM 773 O O . ASN A 1 96 ? -41.904 4.641 25.855 1.00 41.03 96 ASN A O 1
ATOM 777 N N . ASN A 1 97 ? -43.720 5.096 24.618 1.00 46.50 97 ASN A N 1
ATOM 778 C CA . ASN A 1 97 ? -44.722 4.974 25.687 1.00 46.50 97 ASN A CA 1
ATOM 779 C C . ASN A 1 97 ? -45.083 3.504 26.015 1.00 46.50 97 ASN A C 1
ATOM 781 O O . ASN A 1 97 ? -46.041 3.243 26.739 1.00 46.50 97 ASN A O 1
ATOM 785 N N . ALA A 1 98 ? -44.333 2.520 25.512 1.00 47.97 98 ALA A N 1
ATOM 786 C CA . ALA A 1 98 ? -44.667 1.102 25.663 1.00 47.97 98 ALA A CA 1
ATOM 787 C C . ALA A 1 98 ? -44.306 0.501 27.039 1.00 47.97 98 ALA A C 1
ATOM 789 O O . ALA A 1 98 ? -44.789 -0.575 27.380 1.00 47.97 98 ALA A O 1
ATOM 790 N N . THR A 1 99 ? -43.504 1.182 27.863 1.00 49.50 99 THR A N 1
ATOM 791 C CA . THR A 1 99 ? -43.096 0.687 29.196 1.00 49.50 99 THR A CA 1
ATOM 792 C C . THR A 1 99 ? -43.869 1.294 30.370 1.00 49.50 99 THR A C 1
ATOM 794 O O . THR A 1 99 ? -43.694 0.839 31.498 1.00 49.50 99 THR A O 1
ATOM 797 N N . ALA A 1 100 ? -44.754 2.270 30.134 1.00 46.78 100 ALA A N 1
ATOM 798 C CA . ALA A 1 100 ? -45.606 2.844 31.182 1.00 46.78 100 ALA A CA 1
ATOM 799 C C . ALA A 1 100 ? -46.934 2.081 31.367 1.00 46.78 100 ALA A C 1
ATOM 801 O O . ALA A 1 100 ? -47.463 2.036 32.471 1.00 46.78 100 ALA A O 1
ATOM 802 N N . VAL A 1 101 ? -47.443 1.416 30.323 1.00 51.62 101 VAL A N 1
ATOM 803 C CA . VAL A 1 101 ? -48.768 0.757 30.344 1.00 51.62 101 VAL A CA 1
ATOM 804 C C . VAL A 1 101 ? -48.735 -0.645 30.978 1.00 51.62 101 VAL A C 1
ATOM 806 O O . VAL A 1 101 ? -49.755 -1.149 31.442 1.00 51.62 101 VAL A O 1
ATOM 809 N N . SER A 1 102 ? -47.563 -1.281 31.073 1.00 51.00 102 SER A N 1
ATOM 810 C CA . SER A 1 102 ? -47.426 -2.593 31.725 1.00 51.00 102 SER A CA 1
ATOM 811 C C . SER A 1 102 ? -47.313 -2.522 33.251 1.00 51.00 102 SER A C 1
ATOM 813 O O . SER A 1 102 ? -47.466 -3.549 33.913 1.00 51.00 102 SER A O 1
ATOM 815 N N . LYS A 1 103 ? -47.077 -1.333 33.827 1.00 48.50 103 LYS A N 1
ATOM 816 C CA . LYS A 1 103 ? -47.069 -1.143 35.287 1.00 48.50 103 LYS A CA 1
ATOM 817 C C . LYS A 1 103 ? -48.458 -0.849 35.853 1.00 48.50 103 LYS A C 1
ATOM 819 O O . LYS A 1 103 ? -48.750 -1.316 36.947 1.00 48.50 103 LYS A O 1
ATOM 824 N N . THR A 1 104 ? -49.339 -0.192 35.101 1.00 49.62 104 THR A N 1
ATOM 825 C CA . THR A 1 104 ? -50.697 0.136 35.571 1.00 49.62 104 THR A CA 1
ATOM 826 C C . THR A 1 104 ? -51.607 -1.092 35.663 1.00 49.62 104 THR A C 1
ATOM 828 O O . THR A 1 104 ? -52.366 -1.210 36.614 1.00 49.62 104 THR A O 1
ATOM 831 N N . ARG A 1 105 ? -51.459 -2.094 34.780 1.00 48.38 105 ARG A N 1
ATOM 832 C CA . ARG A 1 105 ? -52.264 -3.336 34.856 1.00 48.38 105 ARG A CA 1
ATOM 833 C C . ARG A 1 105 ? -51.870 -4.313 35.971 1.00 48.38 105 ARG A C 1
ATOM 835 O O . ARG A 1 105 ? -52.589 -5.279 36.192 1.00 48.38 105 ARG A O 1
ATOM 842 N N . LYS A 1 106 ? -50.741 -4.107 36.660 1.00 47.19 106 LYS A N 1
ATOM 843 C CA . LYS A 1 106 ? -50.348 -4.944 37.812 1.00 47.19 106 LYS A CA 1
ATOM 844 C C . LYS A 1 106 ? -50.779 -4.372 39.163 1.00 47.19 106 LYS A C 1
ATOM 846 O O . LYS A 1 106 ? -50.687 -5.090 40.148 1.00 47.19 106 LYS A O 1
ATOM 851 N N . GLN A 1 107 ? -51.249 -3.126 39.214 1.00 51.53 107 GLN A N 1
ATOM 852 C CA . GLN A 1 107 ? -51.741 -2.509 40.452 1.00 51.53 107 GLN A CA 1
ATOM 853 C C . GLN A 1 107 ? -53.265 -2.585 40.613 1.00 51.53 107 GLN A C 1
ATOM 855 O O . GLN A 1 107 ? -53.751 -2.342 41.704 1.00 51.53 107 GLN A O 1
ATOM 860 N N . GLU A 1 108 ? -54.012 -2.977 39.578 1.00 47.25 108 GLU A N 1
ATOM 861 C CA . GLU A 1 108 ? -55.472 -3.180 39.656 1.00 47.25 108 GLU A CA 1
ATOM 862 C C . GLU A 1 108 ? -55.873 -4.647 39.921 1.00 47.25 108 GLU A C 1
ATOM 864 O O . GLU A 1 108 ? -57.056 -4.973 39.932 1.00 47.25 108 GLU A O 1
ATOM 869 N N . ALA A 1 109 ? -54.901 -5.547 40.115 1.00 53.03 109 ALA A N 1
ATOM 870 C CA . ALA A 1 109 ? -55.128 -6.984 40.323 1.00 53.03 109 ALA A CA 1
ATOM 871 C C . ALA A 1 109 ? -54.614 -7.509 41.681 1.00 53.03 109 ALA A C 1
ATOM 873 O O . ALA A 1 109 ? -54.428 -8.716 41.836 1.00 53.03 109 ALA A O 1
ATOM 874 N N . THR A 1 110 ? -54.369 -6.618 42.646 1.00 42.12 110 THR A N 1
ATOM 875 C CA . THR A 1 110 ? -54.062 -6.959 44.050 1.00 42.12 110 THR A CA 1
ATOM 876 C C . THR A 1 110 ? -54.770 -5.976 44.959 1.00 42.12 110 THR A C 1
ATOM 878 O O . THR A 1 110 ? -55.292 -6.427 45.998 1.00 42.12 110 THR A O 1
#

Organism: NCBI:txid1234261

Foldseek 3Di:
DDPVVVVVVVLVVVLVVVLVVLVVVLVVLVVVCVVCVPPDDDPVVVVVSVVVNVVSVVVNVCSVVCSVVCLCPVDPPSVVVVCVVVPVVPPPPPPCPVVVVVVVVVVVPD

pLDDT: mean 71.27, std 15.03, range [41.03, 91.81]